Protein AF-A0A1D1UNA9-F1 (afdb_monomer_lite)

Secondary structure (DSSP, 8-state):
--SSPEEEEETTEEEEE-SSPPTT-TTHHHHHHHHHHHHHHH---SEEEEETTEEEEES-HHHHHHHHHHHHHHHHHTT----TTT-B----SS-HHHHHHHHHHHHHH-TTSBPPPTT--THHHHTSS------

Organism: Ramazzottius varieornatus (NCBI:txid947166)

Foldseek 3Di:
DPPAFDWDDDPPDTDTHPDADDPVPPCRQVVQCVLCVVVQVVQDAPDWDDDRLDIDGDDDLVSVLVSVVSSQVVCVVSVHHDPQQPAEDDDDDDDPVVSVVSVVVNCVSSVNHDYDDPPPDPVVVVVVPDPPDDD

Radius of gyration: 19.44 Å; chains: 1; bounding box: 44×47×52 Å

InterPro domains:
  IPR000477 Reverse transcriptase domain [PF00078] (13-96)
  IPR043502 DNA/RNA polymerase superfamily [SSF56672] (8-93)

Structure (mmCIF, N/CA/C/O backbone):
data_AF-A0A1D1UNA9-F1
#
_entry.id   AF-A0A1D1UNA9-F1
#
loop_
_atom_site.group_PDB
_atom_site.id
_atom_site.type_symbol
_atom_site.label_atom_id
_atom_site.label_alt_id
_atom_site.label_comp_id
_atom_site.label_asym_id
_atom_site.label_entity_id
_atom_site.label_seq_id
_atom_site.pdbx_PDB_ins_code
_atom_site.Cartn_x
_atom_site.Cartn_y
_atom_site.Cartn_z
_atom_site.occupancy
_atom_site.B_iso_or_equiv
_atom_site.auth_seq_id
_atom_site.auth_comp_id
_atom_site.auth_asym_id
_atom_site.auth_atom_id
_atom_site.pdbx_PDB_model_num
ATOM 1 N N . MET A 1 1 ? 12.089 2.785 -26.186 1.00 59.19 1 MET A N 1
ATOM 2 C CA . MET A 1 1 ? 12.856 2.767 -24.925 1.00 59.19 1 MET A CA 1
ATOM 3 C C . MET A 1 1 ? 12.082 2.086 -23.797 1.00 59.19 1 MET A C 1
ATOM 5 O O . MET A 1 1 ? 12.700 1.296 -23.116 1.00 59.19 1 MET A O 1
ATOM 9 N N . TYR A 1 2 ? 10.753 2.259 -23.676 1.00 71.88 2 TYR A N 1
ATOM 10 C CA . TYR A 1 2 ? 9.933 1.568 -22.651 1.00 71.88 2 TYR A CA 1
ATOM 11 C C . TYR A 1 2 ? 8.843 0.617 -23.192 1.00 71.88 2 TYR A C 1
ATOM 13 O O . TYR A 1 2 ? 8.096 0.026 -22.428 1.00 71.88 2 TYR A O 1
ATOM 21 N N . SER A 1 3 ? 8.748 0.445 -24.515 1.00 72.12 3 SER A N 1
ATOM 22 C CA . SER A 1 3 ? 7.782 -0.441 -25.196 1.00 72.12 3 SER A CA 1
ATOM 23 C C . SER A 1 3 ? 8.409 -1.730 -25.751 1.00 72.12 3 SER A C 1
ATOM 25 O O . SER A 1 3 ? 7.798 -2.436 -26.551 1.00 72.12 3 SER A O 1
ATOM 27 N N . ARG A 1 4 ? 9.663 -2.010 -25.381 1.00 76.06 4 ARG A N 1
ATOM 28 C CA . ARG A 1 4 ? 10.437 -3.189 -25.784 1.00 76.06 4 ARG A CA 1
ATOM 29 C C . ARG A 1 4 ? 11.200 -3.713 -24.565 1.00 76.06 4 ARG A C 1
ATOM 31 O O . ARG A 1 4 ? 11.571 -2.879 -23.738 1.00 76.06 4 ARG A O 1
ATOM 38 N N . PRO A 1 5 ? 11.454 -5.031 -24.470 1.00 79.00 5 PRO A N 1
ATOM 39 C CA . PRO A 1 5 ? 12.325 -5.585 -23.439 1.00 79.00 5 PRO A CA 1
ATOM 40 C C . PRO A 1 5 ? 13.651 -4.820 -23.365 1.00 79.00 5 PRO A C 1
ATOM 42 O O . PRO A 1 5 ? 14.230 -4.477 -24.402 1.00 79.00 5 PRO A O 1
ATOM 45 N N . SER A 1 6 ? 14.093 -4.500 -22.150 1.00 82.00 6 SER A N 1
ATOM 46 C CA . SER A 1 6 ? 15.383 -3.849 -21.912 1.00 82.00 6 SER A CA 1
ATOM 47 C C . SER A 1 6 ? 16.466 -4.890 -21.631 1.00 82.00 6 SER A C 1
ATOM 49 O O . SER A 1 6 ? 16.193 -5.973 -21.115 1.00 82.00 6 SER A O 1
ATOM 51 N N . ASN A 1 7 ? 17.712 -4.562 -21.969 1.00 86.69 7 ASN A N 1
ATOM 52 C CA . ASN A 1 7 ? 18.855 -5.423 -21.683 1.00 86.69 7 ASN A CA 1
ATOM 53 C C . ASN A 1 7 ? 19.260 -5.272 -20.210 1.00 86.69 7 ASN A C 1
ATOM 55 O O . ASN A 1 7 ? 19.730 -4.209 -19.811 1.00 86.69 7 ASN A O 1
ATOM 59 N N . LEU A 1 8 ? 19.146 -6.344 -19.431 1.00 85.19 8 LEU A N 1
ATOM 60 C CA . LEU A 1 8 ? 19.742 -6.468 -18.107 1.00 85.19 8 LEU A CA 1
ATOM 61 C C . LEU A 1 8 ? 21.150 -7.059 -18.256 1.00 85.19 8 LEU A C 1
ATOM 63 O O . LEU A 1 8 ? 21.315 -8.191 -18.711 1.00 85.19 8 LEU A O 1
ATOM 67 N N . ILE A 1 9 ? 22.168 -6.281 -17.894 1.00 87.12 9 ILE A N 1
ATOM 68 C CA . ILE A 1 9 ? 23.576 -6.669 -18.037 1.00 87.12 9 ILE A CA 1
ATOM 69 C C . ILE A 1 9 ? 24.092 -7.177 -16.688 1.00 87.12 9 ILE A C 1
ATOM 71 O O . ILE A 1 9 ? 24.059 -6.447 -15.698 1.00 87.12 9 ILE A O 1
ATOM 75 N N . TYR A 1 10 ? 24.587 -8.416 -16.653 1.00 87.25 10 TYR A N 1
ATOM 76 C CA . TYR A 1 10 ? 25.205 -9.024 -15.472 1.00 87.25 10 TYR A CA 1
ATOM 77 C C . TYR A 1 10 ? 26.551 -9.654 -15.850 1.00 87.25 10 TYR A C 1
ATOM 79 O O . TYR A 1 10 ? 26.612 -10.731 -16.449 1.00 87.25 10 TYR A O 1
ATOM 87 N N . GLY A 1 11 ? 27.647 -8.958 -15.535 1.00 89.50 11 GLY A N 1
ATOM 88 C CA . GLY A 1 11 ? 28.982 -9.337 -16.005 1.00 89.50 11 GLY A CA 1
ATOM 89 C C . GLY A 1 11 ? 29.036 -9.370 -17.536 1.00 89.50 11 GLY A C 1
ATOM 90 O O . GLY A 1 11 ? 28.755 -8.369 -18.188 1.00 89.50 11 GLY A O 1
ATOM 91 N N . ASN A 1 12 ? 29.351 -10.536 -18.107 1.00 92.19 12 ASN A N 1
ATOM 92 C CA . ASN A 1 12 ? 29.378 -10.766 -19.558 1.00 92.19 12 ASN A CA 1
ATOM 93 C C . ASN A 1 12 ? 28.050 -11.304 -20.125 1.00 92.19 12 ASN A C 1
ATOM 95 O O . ASN A 1 12 ? 27.983 -11.627 -21.310 1.00 92.19 12 ASN A O 1
ATOM 99 N N . GLN A 1 13 ? 27.007 -11.438 -19.301 1.00 91.56 13 GLN A N 1
ATOM 100 C CA . GLN A 1 13 ? 25.705 -11.952 -19.723 1.00 91.56 13 GLN A CA 1
ATOM 101 C C . GLN A 1 13 ? 24.722 -10.809 -19.987 1.00 91.56 13 GLN A C 1
ATOM 103 O O . GLN A 1 13 ? 24.668 -9.833 -19.236 1.00 91.56 13 GLN A O 1
ATOM 108 N N . VAL A 1 14 ? 23.915 -10.963 -21.038 1.00 89.25 14 VAL A N 1
ATOM 109 C CA . VAL A 1 14 ? 22.806 -10.059 -21.363 1.00 89.25 14 VAL A CA 1
ATOM 110 C C . VAL A 1 14 ? 21.504 -10.840 -21.266 1.00 89.25 14 VAL A C 1
ATOM 112 O O . VAL A 1 14 ? 21.271 -11.774 -22.032 1.00 89.25 14 VAL A O 1
ATOM 115 N N . LEU A 1 15 ? 20.656 -10.445 -20.324 1.00 88.25 15 LEU A N 1
ATOM 116 C CA . LEU A 1 15 ? 19.312 -10.977 -20.128 1.00 88.25 15 LEU A CA 1
ATOM 117 C C . LEU A 1 15 ? 18.290 -9.958 -20.644 1.00 88.25 15 LEU A C 1
ATOM 119 O O . LEU A 1 15 ? 18.541 -8.757 -20.621 1.00 88.25 15 LEU A O 1
ATOM 123 N N . GLN A 1 16 ? 17.131 -10.414 -21.112 1.00 86.31 16 GLN A N 1
ATOM 124 C CA . GLN A 1 16 ? 16.031 -9.515 -21.474 1.00 86.31 16 GLN A CA 1
ATOM 125 C C . GLN A 1 16 ? 15.103 -9.338 -20.272 1.00 86.31 16 GLN A C 1
ATOM 127 O O . GLN A 1 16 ? 14.569 -10.322 -19.757 1.00 86.31 16 GLN A O 1
ATOM 132 N N . SER A 1 17 ? 14.881 -8.098 -19.841 1.00 82.06 17 SER A N 1
ATOM 133 C CA . SER A 1 17 ? 13.852 -7.792 -18.850 1.00 82.06 17 SER A CA 1
ATOM 134 C C . SER A 1 17 ? 12.472 -7.902 -19.496 1.00 82.06 17 SER A C 1
ATOM 136 O O . SER A 1 17 ? 12.147 -7.161 -20.426 1.00 82.06 17 SER A O 1
ATOM 138 N N . ALA A 1 18 ? 11.662 -8.846 -19.015 1.00 77.38 18 ALA A N 1
ATOM 139 C CA . ALA A 1 18 ? 10.314 -9.085 -19.528 1.00 77.38 18 ALA A CA 1
ATOM 140 C C . ALA A 1 18 ? 9.238 -8.241 -18.823 1.00 77.38 18 ALA A C 1
ATOM 142 O O . ALA A 1 18 ? 8.169 -8.021 -19.393 1.00 77.38 18 ALA A O 1
ATOM 143 N N . ARG A 1 19 ? 9.490 -7.800 -17.582 1.00 77.56 19 ARG A N 1
ATOM 144 C CA . ARG A 1 19 ? 8.558 -7.024 -16.750 1.00 77.56 19 ARG A CA 1
ATOM 145 C C . ARG A 1 19 ? 9.321 -6.117 -15.791 1.00 77.56 19 ARG A C 1
ATOM 147 O O . ARG A 1 19 ? 10.405 -6.467 -15.337 1.00 77.56 19 ARG A O 1
ATOM 154 N N . GLY A 1 20 ? 8.693 -4.999 -15.436 1.00 81.62 20 GLY A N 1
ATOM 155 C CA . GLY A 1 20 ? 9.246 -4.036 -14.493 1.00 81.62 20 GLY A CA 1
ATOM 156 C C . GLY A 1 20 ? 10.291 -3.107 -15.107 1.00 81.62 20 GLY A C 1
ATOM 157 O O . GLY A 1 20 ? 10.692 -3.228 -16.265 1.00 81.62 20 GLY A O 1
ATOM 158 N N . VAL A 1 21 ? 10.697 -2.143 -14.294 1.00 84.69 21 VAL A N 1
ATOM 159 C CA . VAL A 1 21 ? 11.715 -1.134 -14.596 1.00 84.69 21 VAL A CA 1
ATOM 160 C C . VAL A 1 21 ? 13.017 -1.528 -13.908 1.00 84.69 21 VAL A C 1
ATOM 162 O O . VAL A 1 21 ? 12.996 -2.152 -12.847 1.00 84.69 21 VAL A O 1
ATOM 165 N N . GLN A 1 22 ? 14.158 -1.197 -14.509 1.00 84.00 22 GLN A N 1
ATOM 166 C CA . GLN A 1 22 ? 15.448 -1.533 -13.911 1.00 84.00 22 GLN A CA 1
ATOM 167 C C . GLN A 1 22 ? 15.692 -0.674 -12.662 1.00 84.00 22 GLN A C 1
ATOM 169 O O . GLN A 1 22 ? 15.370 0.513 -12.635 1.00 84.00 22 GLN A O 1
ATOM 174 N N . GLN A 1 23 ? 16.293 -1.252 -11.621 1.00 83.81 23 GLN A N 1
ATOM 175 C CA . GLN A 1 23 ? 16.701 -0.471 -10.456 1.00 83.81 23 GLN A CA 1
ATOM 176 C C . GLN A 1 23 ? 17.739 0.584 -10.865 1.00 83.81 23 GLN A C 1
ATOM 178 O O . GLN A 1 23 ? 18.698 0.280 -11.575 1.00 83.81 23 GLN A O 1
ATOM 183 N N . GLY A 1 24 ? 17.541 1.822 -10.415 1.00 85.31 24 GLY A N 1
ATOM 184 C CA . GLY A 1 24 ? 18.356 2.965 -10.833 1.00 85.31 24 GLY A CA 1
ATOM 185 C C . GLY A 1 24 ? 17.875 3.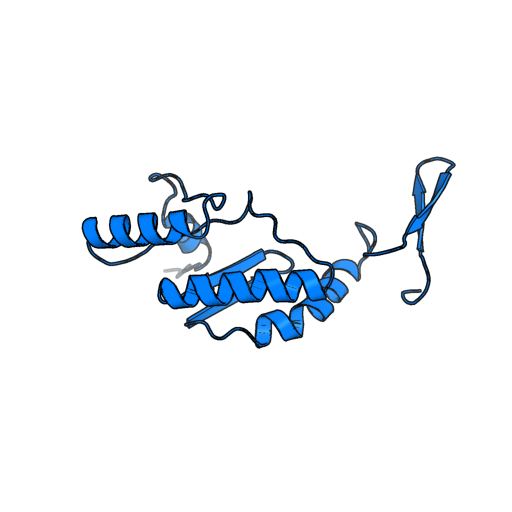643 -12.119 1.00 85.31 24 GLY A C 1
ATOM 186 O O . GLY A 1 24 ? 18.476 4.635 -12.522 1.00 85.31 24 GLY A O 1
ATOM 187 N N . ASP A 1 25 ? 16.792 3.161 -12.741 1.00 87.38 25 ASP A N 1
ATOM 188 C CA . ASP A 1 25 ? 16.113 3.882 -13.818 1.00 87.38 25 ASP A CA 1
ATOM 189 C C . ASP A 1 25 ? 15.502 5.189 -13.270 1.00 87.38 25 ASP A C 1
ATOM 191 O O . ASP A 1 25 ? 14.646 5.128 -12.378 1.00 87.38 25 ASP A O 1
ATOM 195 N N . PRO A 1 26 ? 15.890 6.370 -13.794 1.00 89.81 26 PRO A N 1
ATOM 196 C CA . PRO A 1 26 ? 15.370 7.655 -13.326 1.00 89.81 26 PRO A CA 1
ATOM 197 C C . PRO A 1 26 ? 13.844 7.789 -13.417 1.00 89.81 26 PRO A C 1
ATOM 199 O O . PRO A 1 26 ? 13.253 8.582 -12.685 1.00 89.81 26 PRO A O 1
ATOM 202 N N . LEU A 1 27 ? 13.197 7.040 -14.315 1.00 91.44 27 LEU A N 1
ATOM 203 C CA . LEU A 1 27 ? 11.747 7.060 -14.506 1.00 91.44 27 LEU A CA 1
ATOM 204 C C . LEU A 1 27 ? 11.035 5.900 -13.807 1.00 91.44 27 LEU A C 1
ATOM 206 O O . LEU A 1 27 ? 9.803 5.860 -13.819 1.00 91.44 27 LEU A O 1
ATOM 210 N N . GLY A 1 28 ? 11.767 4.978 -13.175 1.00 91.00 28 GLY A N 1
ATOM 211 C CA . GLY A 1 28 ? 11.182 3.788 -12.564 1.00 91.00 28 GLY A CA 1
ATOM 212 C C . GLY A 1 28 ? 10.093 4.119 -11.539 1.00 91.00 28 GLY A C 1
ATOM 213 O O . GLY A 1 28 ? 8.979 3.597 -11.616 1.00 91.00 28 GLY A O 1
ATOM 214 N N . SER A 1 29 ? 10.376 5.075 -10.654 1.00 92.38 29 SER A N 1
ATOM 215 C CA . SER A 1 29 ? 9.422 5.567 -9.655 1.00 92.38 29 SER A CA 1
ATOM 216 C C . SER A 1 29 ? 8.195 6.234 -10.284 1.00 92.38 29 SER A C 1
ATOM 218 O O . SER A 1 29 ? 7.073 6.027 -9.828 1.00 92.38 29 SER A O 1
ATOM 220 N N . LEU A 1 30 ? 8.381 7.005 -11.362 1.00 94.19 30 LEU A N 1
ATOM 221 C CA . LEU A 1 30 ? 7.270 7.643 -12.073 1.00 94.19 30 LEU A CA 1
ATOM 222 C C . LEU A 1 30 ? 6.340 6.593 -12.688 1.00 94.19 30 LEU A C 1
ATOM 224 O O . LEU A 1 30 ? 5.122 6.715 -12.570 1.00 94.19 30 LEU A O 1
ATOM 228 N N . PHE A 1 31 ? 6.895 5.559 -13.322 1.00 92.38 31 PHE A N 1
ATOM 229 C CA . PHE A 1 31 ? 6.089 4.487 -13.903 1.00 92.38 31 PHE A CA 1
ATOM 230 C C . PHE A 1 31 ? 5.316 3.708 -12.843 1.00 92.38 31 PHE A C 1
ATOM 232 O O . PHE A 1 31 ? 4.139 3.424 -13.065 1.00 92.38 31 PHE A O 1
ATOM 239 N N . PHE A 1 32 ? 5.922 3.436 -11.684 1.00 93.25 32 PHE A N 1
ATOM 240 C CA . PHE A 1 32 ? 5.206 2.826 -10.565 1.00 93.25 32 PHE A CA 1
ATOM 241 C C . PHE A 1 32 ? 4.000 3.679 -10.147 1.00 93.25 32 PHE A C 1
ATOM 243 O O . PHE A 1 32 ? 2.874 3.185 -10.134 1.00 93.25 32 PHE A O 1
ATOM 250 N N . CYS A 1 33 ? 4.211 4.981 -9.920 1.00 95.31 33 CYS A N 1
ATOM 251 C CA . CYS A 1 33 ? 3.132 5.914 -9.587 1.00 95.31 33 CYS A CA 1
ATOM 252 C C . CYS A 1 33 ? 2.034 5.963 -10.654 1.00 95.31 33 CYS A C 1
ATOM 254 O O . CYS A 1 33 ? 0.861 6.083 -10.317 1.00 95.31 33 CYS A O 1
ATOM 256 N N . LEU A 1 34 ? 2.382 5.894 -11.943 1.00 94.62 34 LEU A N 1
ATOM 257 C CA . LEU A 1 34 ? 1.394 5.894 -13.025 1.00 94.62 34 LEU A CA 1
ATOM 258 C C . LEU A 1 34 ? 0.535 4.626 -13.015 1.00 94.62 34 LEU A C 1
ATOM 260 O O . LEU A 1 34 ? -0.674 4.727 -13.209 1.00 94.62 34 LEU A O 1
ATOM 264 N N . VAL A 1 35 ? 1.138 3.465 -12.752 1.00 93.50 35 VAL A N 1
ATOM 265 C CA . VAL A 1 35 ? 0.432 2.177 -12.656 1.00 93.50 35 VAL A CA 1
ATOM 266 C C . VAL A 1 35 ? -0.502 2.140 -11.440 1.00 93.50 35 VAL A C 1
ATOM 268 O O . VAL A 1 35 ? -1.625 1.653 -11.549 1.00 93.50 35 VAL A O 1
ATOM 271 N N . THR A 1 36 ? -0.092 2.699 -10.298 1.00 95.31 36 THR A N 1
ATOM 272 C CA . THR A 1 36 ? -0.883 2.690 -9.050 1.00 95.31 36 THR A CA 1
ATOM 273 C C . THR A 1 36 ? -1.804 3.905 -8.875 1.00 95.31 36 THR A C 1
ATOM 275 O O . THR A 1 36 ? -2.586 3.972 -7.921 1.00 95.31 36 THR A O 1
ATOM 278 N N . LYS A 1 37 ? -1.774 4.873 -9.798 1.00 95.56 37 LYS A N 1
ATOM 279 C CA . LYS A 1 37 ? -2.555 6.119 -9.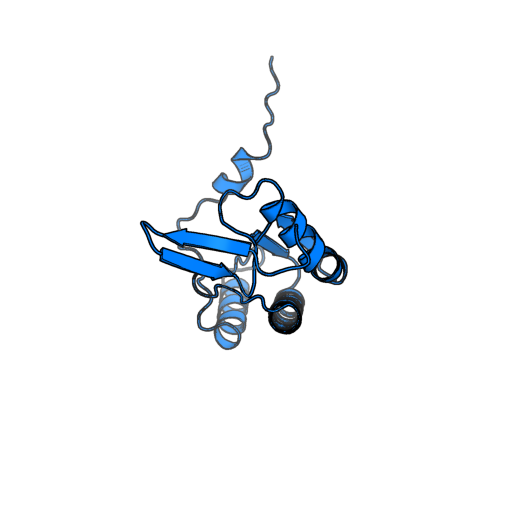713 1.00 95.56 37 LYS A CA 1
ATOM 280 C C . LYS A 1 37 ? -4.060 5.879 -9.612 1.00 95.56 37 LYS A C 1
ATOM 282 O O . LYS A 1 37 ? -4.721 6.481 -8.771 1.00 95.56 37 LYS A O 1
ATOM 287 N N . ASP A 1 38 ? -4.613 5.033 -10.472 1.00 95.06 38 ASP A N 1
ATOM 288 C CA . ASP A 1 38 ? -6.062 4.810 -10.493 1.00 95.06 38 ASP A CA 1
ATOM 289 C C . ASP A 1 38 ? -6.502 3.932 -9.320 1.00 95.06 38 ASP A C 1
ATOM 291 O O . ASP A 1 38 ? -7.553 4.180 -8.728 1.00 95.06 38 ASP A O 1
ATOM 295 N N . LEU A 1 39 ? -5.653 2.979 -8.917 1.00 94.69 39 LEU A N 1
ATOM 296 C CA . LEU A 1 39 ? -5.824 2.209 -7.689 1.00 94.69 39 LEU A CA 1
ATOM 297 C C . LEU A 1 39 ? -5.959 3.148 -6.487 1.00 94.69 39 LEU A C 1
ATOM 299 O O . LEU A 1 39 ? -7.020 3.172 -5.864 1.00 94.69 39 LEU A O 1
ATOM 303 N N . SER A 1 40 ? -4.934 3.963 -6.224 1.00 94.69 40 SER A N 1
ATOM 304 C CA . SER A 1 40 ? -4.885 4.869 -5.068 1.00 94.69 40 SER A CA 1
ATOM 305 C C . SER A 1 40 ? -6.065 5.843 -5.033 1.00 94.69 40 SER A C 1
ATOM 307 O O . SER A 1 40 ? -6.659 6.046 -3.975 1.00 94.69 40 SER A O 1
ATOM 309 N N . LYS A 1 41 ? -6.476 6.388 -6.186 1.00 93.81 41 LYS A N 1
ATOM 310 C CA . LYS A 1 41 ? -7.630 7.300 -6.289 1.00 93.81 41 LYS A CA 1
ATOM 311 C C . LYS A 1 41 ? -8.990 6.623 -6.143 1.00 93.81 41 LYS A C 1
ATOM 313 O O . LYS A 1 41 ? -9.962 7.298 -5.812 1.00 93.81 41 LYS A O 1
ATOM 318 N N . SER 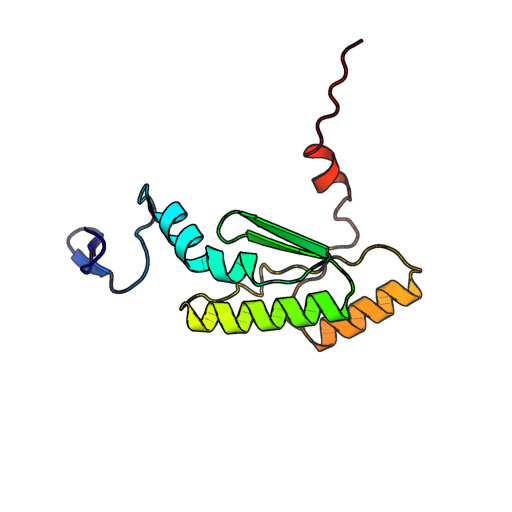A 1 42 ? -9.089 5.327 -6.428 1.00 93.06 42 SER A N 1
ATOM 319 C CA . SER A 1 42 ? -10.360 4.595 -6.365 1.00 93.06 42 SER A CA 1
ATOM 320 C C . SER A 1 42 ? -10.761 4.179 -4.947 1.00 93.06 42 SER A C 1
ATOM 322 O O . SER A 1 42 ? -11.923 3.823 -4.717 1.00 93.06 42 SER A O 1
ATOM 324 N N . LEU A 1 43 ? -9.823 4.221 -3.996 1.00 92.12 43 LEU A N 1
ATOM 325 C CA . LEU A 1 43 ? -10.070 3.825 -2.614 1.00 92.12 43 LEU A CA 1
ATOM 326 C C . LEU A 1 43 ? -10.901 4.884 -1.896 1.00 92.12 43 LEU A C 1
ATOM 328 O O . LEU A 1 43 ? -10.577 6.070 -1.912 1.00 92.12 43 LEU A O 1
ATOM 332 N N . LYS A 1 44 ? -11.963 4.439 -1.224 1.00 87.94 44 LYS A N 1
ATOM 333 C CA . LYS A 1 44 ? -12.726 5.287 -0.305 1.00 87.94 44 LYS A CA 1
ATOM 334 C C . LYS A 1 44 ? -12.334 4.914 1.118 1.00 87.94 44 LYS A C 1
ATOM 336 O O . LYS A 1 44 ? -12.732 3.849 1.584 1.00 87.94 44 LYS A O 1
ATOM 341 N N . SER A 1 45 ? -11.555 5.750 1.777 1.00 88.75 45 SER A N 1
ATOM 342 C CA . SER A 1 45 ? -11.200 5.626 3.191 1.00 88.75 45 SER A CA 1
ATOM 343 C C . SER A 1 45 ? -11.063 7.025 3.780 1.00 88.75 45 SER A C 1
ATOM 345 O O . SER A 1 45 ? -10.817 7.979 3.040 1.00 88.75 45 SER A O 1
ATOM 347 N N . ASP A 1 46 ? -11.237 7.149 5.093 1.00 88.56 46 ASP A N 1
ATOM 348 C CA . ASP A 1 46 ? -11.163 8.444 5.782 1.00 88.56 46 ASP A CA 1
ATOM 349 C C . ASP A 1 46 ? -9.746 9.023 5.722 1.00 88.56 46 ASP A C 1
ATOM 351 O O . ASP A 1 46 ? -9.549 10.235 5.658 1.00 88.56 46 ASP A O 1
ATOM 355 N N . PHE A 1 47 ? -8.753 8.134 5.675 1.00 92.81 47 PHE A N 1
ATOM 356 C CA . PHE A 1 47 ? -7.360 8.461 5.424 1.00 92.81 47 PHE A CA 1
ATOM 357 C C . PHE A 1 47 ? -6.806 7.582 4.299 1.00 92.81 47 PHE A C 1
ATOM 359 O O . PHE A 1 47 ? -7.007 6.365 4.298 1.00 92.81 47 PHE A O 1
ATOM 366 N N . ASN A 1 48 ? -6.124 8.196 3.331 1.00 95.12 48 ASN A N 1
ATOM 367 C CA . ASN A 1 48 ? -5.540 7.526 2.170 1.00 95.12 48 ASN A CA 1
ATOM 368 C C . ASN A 1 48 ? -4.278 8.278 1.720 1.00 95.12 48 ASN A C 1
ATOM 370 O O . ASN A 1 48 ? -4.374 9.327 1.081 1.00 95.12 48 ASN A O 1
ATOM 374 N N . CYS A 1 49 ? -3.102 7.761 2.068 1.00 95.25 49 CYS A N 1
ATOM 375 C CA . CYS A 1 49 ? -1.812 8.370 1.757 1.00 95.25 49 CYS A CA 1
ATOM 376 C C . CYS A 1 49 ? -0.912 7.359 1.043 1.00 95.25 49 CYS A C 1
ATOM 378 O O . CYS A 1 49 ? -0.802 6.217 1.482 1.00 95.25 49 CYS A O 1
ATOM 380 N N . TRP A 1 50 ? -0.282 7.781 -0.053 1.00 95.56 50 TRP A N 1
ATOM 381 C CA . TRP A 1 50 ? 0.579 6.940 -0.883 1.00 95.56 50 TRP A CA 1
ATOM 382 C C . TRP A 1 50 ? 1.905 7.642 -1.139 1.00 95.56 50 TRP A C 1
ATOM 384 O O . TRP A 1 50 ? 1.929 8.803 -1.556 1.00 95.56 50 TRP A O 1
ATOM 394 N N . TYR A 1 51 ? 2.995 6.911 -0.951 1.00 95.19 51 TYR A N 1
ATOM 395 C CA . TYR A 1 51 ? 4.334 7.303 -1.350 1.00 95.19 51 TYR A CA 1
ATOM 396 C C . TYR A 1 51 ? 5.022 6.101 -1.994 1.00 95.19 51 TYR A C 1
ATOM 398 O O . TYR A 1 51 ? 5.482 5.199 -1.305 1.00 95.19 51 TYR A O 1
ATOM 406 N N . LEU A 1 52 ? 5.089 6.090 -3.329 1.00 93.69 52 LEU A N 1
ATOM 407 C CA . LEU A 1 52 ? 5.571 4.929 -4.083 1.00 93.69 52 LEU A CA 1
ATOM 408 C C . LEU A 1 52 ? 4.823 3.654 -3.645 1.00 93.69 52 LEU A C 1
ATOM 410 O O . LEU A 1 52 ? 3.591 3.643 -3.697 1.00 93.69 52 LEU A O 1
ATOM 414 N N . ASP A 1 53 ? 5.543 2.599 -3.264 1.00 92.62 53 ASP A N 1
ATOM 415 C CA . ASP A 1 53 ? 5.009 1.319 -2.797 1.00 92.62 53 ASP A CA 1
ATOM 416 C C . ASP A 1 53 ? 4.475 1.351 -1.356 1.00 92.62 53 ASP A C 1
ATOM 418 O O . ASP A 1 53 ? 3.719 0.454 -0.975 1.00 92.62 53 ASP A O 1
ATOM 422 N N . ASP A 1 54 ? 4.784 2.396 -0.585 1.00 93.56 54 ASP A N 1
ATOM 423 C CA . ASP A 1 54 ? 4.252 2.580 0.761 1.00 93.56 54 ASP A CA 1
ATOM 424 C C . ASP A 1 54 ? 2.869 3.246 0.713 1.00 93.56 54 ASP A C 1
ATOM 426 O O . ASP A 1 54 ? 2.706 4.397 0.297 1.00 93.56 54 ASP A O 1
ATOM 430 N N . ALA A 1 55 ? 1.852 2.527 1.190 1.00 94.25 55 ALA A N 1
ATOM 431 C CA . ALA A 1 55 ? 0.485 3.022 1.302 1.00 94.25 55 ALA A CA 1
ATOM 432 C C . ALA A 1 55 ? -0.009 2.942 2.749 1.00 94.25 55 ALA A C 1
ATOM 434 O O . ALA A 1 55 ? 0.159 1.933 3.433 1.00 94.25 55 ALA A O 1
ATOM 435 N N . THR A 1 56 ? -0.661 4.006 3.213 1.00 94.44 56 THR A N 1
ATOM 436 C CA . THR A 1 56 ? -1.320 4.060 4.519 1.00 94.44 56 THR A CA 1
ATOM 437 C C . THR A 1 56 ? -2.788 4.410 4.328 1.00 94.44 56 THR A C 1
ATOM 439 O O . THR A 1 56 ? -3.131 5.459 3.781 1.00 94.44 56 THR A O 1
ATOM 442 N N . ILE A 1 57 ? -3.657 3.530 4.816 1.00 94.25 57 ILE A N 1
ATOM 443 C CA . ILE A 1 57 ? -5.108 3.711 4.833 1.00 94.25 57 ILE A CA 1
ATOM 444 C C . ILE A 1 57 ? -5.593 3.782 6.279 1.00 94.25 57 ILE A C 1
ATOM 446 O O . ILE A 1 57 ? -5.037 3.127 7.160 1.00 94.25 57 ILE A O 1
ATOM 450 N N . GLY A 1 58 ? -6.629 4.571 6.532 1.00 92.44 58 GLY A N 1
ATOM 451 C CA . GLY A 1 58 ? -7.223 4.707 7.857 1.00 92.44 58 GLY A CA 1
ATOM 452 C C . GLY A 1 58 ? -8.719 4.980 7.787 1.00 92.44 58 GLY A C 1
ATOM 453 O O . GLY A 1 58 ? -9.237 5.431 6.764 1.00 92.44 58 GLY A O 1
ATOM 454 N N . GLY A 1 59 ? -9.395 4.661 8.882 1.00 91.06 59 GLY A N 1
ATOM 455 C CA . GLY A 1 59 ? -10.843 4.722 9.038 1.00 91.06 59 GLY A CA 1
ATOM 456 C C . GLY A 1 59 ? -11.312 3.628 9.991 1.00 91.06 59 GLY A C 1
ATOM 457 O O . GLY A 1 59 ? -10.499 3.018 10.695 1.00 91.06 59 GLY A O 1
ATOM 458 N N . ASP A 1 60 ? -12.613 3.358 9.983 1.00 89.44 60 ASP A N 1
ATOM 459 C CA . ASP A 1 60 ? -13.194 2.258 10.753 1.00 89.44 60 ASP A CA 1
ATOM 460 C C . ASP A 1 60 ? -12.594 0.900 10.364 1.00 89.44 60 ASP A C 1
ATOM 462 O O . ASP A 1 60 ? -12.224 0.669 9.210 1.00 89.44 60 ASP A O 1
ATOM 466 N N . VAL A 1 61 ? -12.527 -0.027 11.325 1.00 86.56 61 VAL A N 1
ATOM 467 C CA . VAL A 1 61 ? -11.875 -1.335 11.133 1.00 86.56 61 VAL A CA 1
ATOM 468 C C . VAL A 1 61 ? -12.439 -2.096 9.933 1.00 86.56 61 VAL A C 1
ATOM 470 O O . VAL A 1 61 ? -11.666 -2.547 9.089 1.00 86.56 61 VAL A O 1
ATOM 473 N N . ASP A 1 62 ? -13.765 -2.168 9.811 1.00 87.06 62 ASP A N 1
ATOM 474 C CA . ASP A 1 62 ? -14.438 -2.877 8.720 1.00 87.06 62 ASP A CA 1
ATOM 475 C C . ASP A 1 62 ? -14.121 -2.230 7.367 1.00 87.06 62 ASP A C 1
ATOM 477 O O . ASP A 1 62 ? -13.876 -2.916 6.372 1.00 87.06 62 ASP A O 1
ATOM 481 N N . ARG A 1 63 ? -14.035 -0.895 7.342 1.00 89.88 63 ARG A N 1
ATOM 482 C CA . ARG A 1 63 ? -13.689 -0.135 6.142 1.00 89.88 63 ARG A CA 1
ATOM 483 C C . ARG A 1 63 ? -12.237 -0.364 5.737 1.00 89.88 63 ARG A C 1
ATOM 485 O O . ARG A 1 63 ? -11.965 -0.582 4.559 1.00 89.88 63 ARG A O 1
ATOM 492 N N . VAL A 1 64 ? -11.308 -0.335 6.692 1.00 90.81 64 VAL A N 1
ATOM 493 C CA . VAL A 1 64 ? -9.881 -0.597 6.450 1.00 90.81 64 VAL A CA 1
ATOM 494 C C . VAL A 1 64 ? -9.675 -2.016 5.924 1.00 90.81 64 VAL A C 1
ATOM 496 O O . VAL A 1 64 ? -8.924 -2.198 4.967 1.00 90.81 64 VAL A O 1
ATOM 499 N N . ILE A 1 65 ? -10.373 -3.004 6.489 1.00 88.31 65 ILE A N 1
ATOM 500 C CA . ILE A 1 65 ? -10.345 -4.391 6.009 1.00 88.31 65 ILE A CA 1
ATOM 501 C C . ILE A 1 65 ? -10.806 -4.477 4.550 1.00 88.31 65 ILE A C 1
ATOM 503 O O . ILE A 1 65 ? -10.102 -5.055 3.719 1.00 88.31 65 ILE A O 1
ATOM 507 N N . GLU A 1 66 ? -11.962 -3.888 4.234 1.00 90.50 66 GLU A N 1
ATOM 508 C CA . GLU A 1 66 ? -12.532 -3.906 2.882 1.00 90.50 66 GLU A CA 1
ATOM 509 C C . GLU A 1 66 ? -11.589 -3.236 1.872 1.00 90.50 66 GLU A C 1
ATOM 511 O O . GLU A 1 66 ? -11.318 -3.775 0.796 1.00 90.50 66 GLU A O 1
ATOM 516 N N . VAL A 1 67 ? -11.051 -2.063 2.223 1.00 92.31 67 VAL A N 1
ATOM 517 C CA . VAL A 1 67 ? -10.111 -1.332 1.367 1.00 92.31 67 VAL A CA 1
ATOM 518 C C . VAL A 1 67 ? -8.823 -2.126 1.168 1.00 92.31 67 VAL A C 1
ATOM 520 O O . VAL A 1 67 ? -8.344 -2.202 0.040 1.00 92.31 67 VAL A O 1
ATOM 523 N N . PHE A 1 68 ? -8.282 -2.755 2.212 1.00 91.12 68 PHE A N 1
ATOM 524 C CA . PHE A 1 68 ? -7.075 -3.569 2.097 1.00 91.12 68 PHE A CA 1
ATOM 525 C C . PHE A 1 68 ? -7.269 -4.767 1.156 1.00 91.12 68 PHE A C 1
ATOM 527 O O . PHE A 1 68 ? -6.434 -4.998 0.282 1.00 91.12 68 PHE A O 1
ATOM 534 N N . GLN A 1 69 ? -8.382 -5.501 1.283 1.00 90.38 69 GLN A N 1
ATOM 535 C CA . GLN A 1 69 ? -8.706 -6.622 0.387 1.00 90.38 69 GLN A CA 1
ATOM 536 C C . GLN A 1 69 ? -8.812 -6.156 -1.065 1.00 90.38 69 GLN A C 1
ATOM 538 O O . GLN A 1 69 ? -8.198 -6.732 -1.960 1.00 90.38 69 GLN A O 1
ATOM 543 N N . ARG A 1 70 ? -9.500 -5.033 -1.286 1.00 92.62 70 ARG A N 1
ATOM 544 C CA . ARG A 1 70 ? -9.605 -4.421 -2.609 1.00 92.62 70 ARG A CA 1
ATOM 545 C C . ARG A 1 70 ? -8.242 -4.016 -3.177 1.00 92.62 70 ARG A C 1
ATOM 547 O O . ARG A 1 70 ? -8.011 -4.193 -4.371 1.00 92.62 70 ARG A O 1
ATOM 554 N N . VAL A 1 71 ? -7.346 -3.479 -2.348 1.00 93.69 71 VAL A N 1
ATOM 555 C CA . VAL A 1 71 ? -5.974 -3.158 -2.763 1.00 93.69 71 VAL A CA 1
ATOM 556 C C . VAL A 1 71 ? -5.235 -4.421 -3.190 1.00 93.69 71 VAL A C 1
ATOM 558 O O . VAL A 1 71 ? -4.627 -4.410 -4.256 1.00 93.69 71 VAL A O 1
ATOM 561 N N . ALA A 1 72 ? -5.324 -5.507 -2.420 1.00 91.31 72 ALA A N 1
ATOM 562 C CA . ALA A 1 72 ? -4.695 -6.778 -2.775 1.00 91.31 72 ALA A CA 1
ATOM 563 C C . ALA A 1 72 ? -5.179 -7.294 -4.144 1.00 91.31 72 ALA A C 1
ATOM 565 O O . ALA A 1 72 ? -4.358 -7.608 -5.010 1.00 91.31 72 ALA A O 1
ATOM 566 N N . ASP A 1 73 ? -6.495 -7.288 -4.373 1.00 92.31 73 ASP A N 1
ATOM 567 C CA . ASP A 1 73 ? -7.104 -7.754 -5.624 1.00 92.31 73 ASP A CA 1
ATOM 568 C C . ASP A 1 73 ? -6.706 -6.885 -6.827 1.00 92.31 73 ASP A C 1
ATOM 570 O O . ASP A 1 73 ? -6.334 -7.389 -7.892 1.00 92.31 73 ASP A O 1
ATOM 574 N N . GLN A 1 74 ? -6.762 -5.559 -6.675 1.00 94.00 74 GLN A N 1
ATOM 575 C CA . GLN A 1 74 ? -6.416 -4.638 -7.758 1.00 94.00 74 GLN A CA 1
ATOM 576 C C . GLN A 1 74 ? -4.909 -4.645 -8.057 1.00 94.00 74 GLN A C 1
ATOM 578 O O . GLN A 1 74 ? -4.533 -4.578 -9.227 1.00 94.00 74 GLN A O 1
ATOM 583 N N . CYS A 1 75 ? -4.050 -4.775 -7.040 1.00 93.50 75 CYS A N 1
ATOM 584 C CA . CYS A 1 75 ? -2.608 -4.951 -7.225 1.00 93.50 75 CYS A CA 1
ATOM 585 C C . CYS A 1 75 ? -2.302 -6.199 -8.059 1.00 93.50 75 CYS A C 1
ATOM 587 O O . CYS A 1 75 ? -1.540 -6.100 -9.023 1.00 93.50 75 CYS A O 1
ATOM 589 N N . ALA A 1 76 ? -2.954 -7.332 -7.772 1.00 92.19 76 ALA A N 1
ATOM 590 C CA . ALA A 1 76 ? -2.768 -8.560 -8.544 1.00 92.19 76 ALA A CA 1
ATOM 591 C C . ALA A 1 76 ? -3.111 -8.359 -10.034 1.00 92.19 76 ALA A C 1
ATOM 593 O O . ALA A 1 76 ? -2.368 -8.803 -10.912 1.00 92.19 76 ALA A O 1
ATOM 594 N N . GLY A 1 77 ? -4.179 -7.608 -10.333 1.00 92.56 77 GLY A N 1
ATOM 595 C CA . GLY A 1 77 ? -4.544 -7.226 -11.705 1.00 92.56 77 GLY A CA 1
ATOM 596 C C . GLY A 1 77 ? -3.511 -6.337 -12.416 1.00 92.56 77 GLY A C 1
ATOM 597 O O . GLY A 1 77 ? -3.429 -6.354 -13.644 1.00 92.56 77 GLY A O 1
ATOM 598 N N . LEU A 1 78 ? -2.695 -5.598 -11.660 1.00 91.50 78 LEU A N 1
ATOM 599 C CA . LEU A 1 78 ? -1.591 -4.768 -12.159 1.00 91.50 78 LEU A CA 1
ATOM 600 C C . LEU A 1 78 ? -0.249 -5.523 -12.216 1.00 91.50 78 LEU A C 1
ATOM 602 O O . LEU A 1 78 ? 0.758 -4.949 -12.632 1.00 91.50 78 LEU A O 1
ATOM 606 N N . GLY A 1 79 ? -0.216 -6.798 -11.813 1.00 91.62 79 GLY A N 1
ATOM 607 C CA . GLY A 1 79 ? 1.019 -7.575 -11.688 1.00 91.62 79 GLY A CA 1
ATOM 608 C C . GLY A 1 79 ? 1.888 -7.156 -10.498 1.00 91.62 79 GLY A C 1
ATOM 609 O O . GLY A 1 79 ? 3.102 -7.349 -10.541 1.00 91.62 79 GLY A O 1
ATOM 610 N N . LEU A 1 80 ? 1.275 -6.557 -9.474 1.00 92.56 80 LEU A N 1
ATOM 611 C CA . LEU A 1 80 ? 1.894 -6.183 -8.206 1.00 92.56 80 LEU A CA 1
ATOM 612 C C . LEU A 1 80 ? 1.438 -7.138 -7.100 1.00 92.56 80 LEU A C 1
ATOM 614 O O . LEU A 1 80 ? 0.311 -7.630 -7.109 1.00 92.56 80 LEU A O 1
ATOM 618 N N . GLU A 1 81 ? 2.295 -7.342 -6.109 1.00 92.00 81 GLU A N 1
ATOM 619 C CA . GLU A 1 81 ? 2.003 -8.171 -4.942 1.00 92.00 81 GLU A CA 1
ATOM 620 C C . GLU A 1 81 ? 2.278 -7.374 -3.670 1.00 92.00 81 GLU A C 1
ATOM 622 O O . GLU A 1 81 ? 3.258 -6.630 -3.583 1.00 92.00 81 GLU A O 1
ATOM 627 N N . LEU A 1 82 ? 1.403 -7.522 -2.675 1.00 91.56 82 LEU A N 1
ATOM 628 C CA . LEU A 1 82 ? 1.611 -6.912 -1.368 1.00 91.56 82 LEU A CA 1
ATOM 629 C C . LEU A 1 82 ? 2.630 -7.722 -0.572 1.00 91.56 82 LEU A C 1
ATOM 631 O O . LEU A 1 82 ? 2.500 -8.937 -0.421 1.00 91.56 82 LEU A O 1
ATOM 635 N N . ASN A 1 83 ? 3.602 -7.031 0.017 1.00 90.88 83 ASN A N 1
ATOM 636 C CA . ASN A 1 83 ? 4.499 -7.639 0.986 1.00 90.88 83 ASN A CA 1
ATOM 637 C C . ASN A 1 83 ? 3.814 -7.694 2.360 1.00 90.88 83 ASN A C 1
ATOM 639 O O . ASN A 1 83 ? 3.946 -6.775 3.168 1.00 90.88 83 ASN A O 1
ATOM 643 N N . LEU A 1 84 ? 3.073 -8.777 2.613 1.00 88.88 84 LEU A N 1
ATOM 644 C CA . LEU A 1 84 ? 2.301 -8.955 3.848 1.00 88.88 84 LEU A CA 1
ATOM 645 C C . LEU A 1 84 ? 3.167 -8.934 5.116 1.00 88.88 84 LEU A C 1
ATOM 647 O O . LEU A 1 84 ? 2.688 -8.480 6.152 1.00 88.88 84 LEU A O 1
ATOM 651 N N . ASP A 1 85 ? 4.434 -9.347 5.026 1.00 87.75 85 ASP A N 1
ATOM 652 C CA . ASP A 1 85 ? 5.374 -9.325 6.155 1.00 87.75 85 ASP A CA 1
ATOM 653 C C . ASP A 1 85 ? 5.746 -7.894 6.570 1.00 87.75 85 ASP A C 1
ATOM 655 O O . ASP A 1 85 ? 6.078 -7.640 7.730 1.00 87.75 85 ASP A O 1
ATOM 659 N N . LYS A 1 86 ? 5.684 -6.945 5.629 1.00 88.00 86 LYS A N 1
ATOM 660 C CA . LYS A 1 86 ? 5.911 -5.516 5.882 1.00 88.00 86 LYS A CA 1
ATOM 661 C C . LYS A 1 86 ? 4.632 -4.754 6.222 1.00 88.00 86 LYS A C 1
ATOM 663 O O . LYS A 1 86 ? 4.716 -3.640 6.735 1.00 88.00 86 LYS A O 1
ATOM 668 N N . CYS A 1 87 ? 3.458 -5.318 5.946 1.00 90.75 87 CYS A N 1
ATOM 669 C CA . CYS A 1 87 ? 2.193 -4.682 6.285 1.00 90.75 87 CYS A CA 1
ATOM 670 C C . CYS A 1 87 ? 1.977 -4.686 7.805 1.00 90.75 87 CYS A C 1
ATOM 672 O O . CYS A 1 87 ? 2.148 -5.704 8.483 1.00 90.75 87 CYS A O 1
ATOM 674 N N . VAL A 1 88 ? 1.547 -3.540 8.337 1.00 89.25 88 VAL A N 1
ATOM 675 C CA . VAL A 1 88 ? 1.303 -3.342 9.769 1.00 89.25 88 VAL A CA 1
ATOM 676 C C . VAL A 1 88 ? -0.064 -2.705 9.982 1.00 89.25 88 VAL A C 1
ATOM 678 O O . VAL A 1 88 ? -0.425 -1.761 9.283 1.00 89.25 88 VAL A O 1
ATOM 681 N N . ILE A 1 89 ? -0.808 -3.192 10.979 1.00 88.38 89 ILE A N 1
ATOM 682 C CA . ILE A 1 89 ? -2.070 -2.578 11.410 1.00 88.38 89 ILE A CA 1
ATOM 683 C C . ILE A 1 89 ? -1.903 -1.855 12.746 1.00 88.38 89 ILE A C 1
ATOM 685 O O . ILE A 1 89 ? -1.441 -2.427 13.738 1.00 88.38 89 ILE A O 1
ATOM 689 N N . PHE A 1 90 ? -2.333 -0.597 12.779 1.00 88.31 90 PHE A N 1
ATOM 690 C CA . PHE A 1 90 ? -2.392 0.217 13.986 1.00 88.31 90 PHE A CA 1
ATOM 691 C C . PHE A 1 90 ? -3.851 0.414 14.399 1.00 88.31 90 PHE A C 1
ATOM 693 O O . PHE A 1 90 ? -4.707 0.681 13.561 1.00 88.31 90 PHE A O 1
ATOM 700 N N . ILE A 1 91 ? -4.135 0.276 15.694 1.00 88.00 91 ILE A N 1
ATOM 701 C CA . ILE A 1 91 ? -5.475 0.465 16.258 1.00 88.00 91 ILE A CA 1
ATOM 702 C C . ILE A 1 91 ? -5.381 1.594 17.275 1.00 88.00 91 ILE A C 1
ATOM 704 O O . ILE A 1 91 ? -4.614 1.503 18.234 1.00 88.00 91 ILE A O 1
ATOM 708 N N . PHE A 1 92 ? -6.164 2.645 17.057 1.00 84.75 92 PHE A N 1
ATOM 709 C CA . PHE A 1 92 ? -6.195 3.837 17.897 1.00 84.75 92 PHE A CA 1
ATOM 710 C C . PHE A 1 92 ? -7.603 4.064 18.458 1.00 84.75 92 PHE A C 1
ATOM 712 O O . PHE A 1 92 ? -8.589 3.620 17.876 1.00 84.75 92 PHE A O 1
ATOM 719 N N . GLY A 1 93 ? -7.693 4.779 19.584 1.00 85.31 93 GLY A N 1
ATOM 720 C CA . GLY A 1 93 ? -8.969 5.119 20.221 1.00 85.31 93 GLY A CA 1
ATOM 721 C C . GLY A 1 93 ? -9.641 3.957 20.964 1.00 85.31 93 GLY A C 1
ATOM 722 O O . GLY A 1 93 ? -9.111 2.849 21.039 1.00 85.31 93 GLY A O 1
ATOM 723 N N . GLY A 1 94 ? -10.802 4.235 21.562 1.00 85.88 94 GLY A N 1
ATOM 724 C CA . GLY A 1 94 ? -11.581 3.267 22.339 1.00 85.88 94 GLY A CA 1
ATOM 725 C C . GLY A 1 94 ? -10.938 2.824 23.660 1.00 85.88 94 GLY A C 1
ATOM 726 O O . GLY A 1 94 ? -9.818 3.191 24.023 1.00 85.88 94 GLY A O 1
ATOM 727 N N . SER A 1 95 ? -11.677 2.011 24.405 1.00 88.06 95 SER A N 1
ATOM 728 C CA . SER A 1 95 ? -11.201 1.309 25.594 1.00 88.06 95 SER A CA 1
ATOM 729 C C . SER A 1 95 ? -10.264 0.154 25.224 1.00 88.06 95 SER A C 1
ATOM 731 O O . SER A 1 95 ? -10.315 -0.404 24.128 1.00 88.06 95 SER A O 1
ATOM 733 N N . LYS A 1 96 ? -9.447 -0.303 26.182 1.00 87.56 96 LYS A N 1
ATOM 734 C CA . LYS A 1 96 ? -8.573 -1.479 25.993 1.00 87.56 96 LYS A CA 1
ATOM 735 C C . LYS A 1 96 ? -9.339 -2.733 25.546 1.00 87.56 96 LYS A C 1
ATOM 737 O O . LYS A 1 96 ? -8.796 -3.551 24.809 1.00 87.56 96 LYS A O 1
ATOM 742 N N . LYS A 1 97 ? -10.592 -2.890 25.990 1.00 87.62 97 LYS A N 1
ATOM 743 C CA . LYS A 1 97 ? -11.454 -4.019 25.614 1.00 87.62 97 LYS A CA 1
ATOM 744 C C . LYS A 1 97 ? -11.870 -3.936 24.144 1.00 87.62 97 LYS A C 1
ATOM 746 O O . LYS A 1 97 ? -11.816 -4.945 23.443 1.00 87.62 97 LYS A O 1
ATOM 751 N N . GLU A 1 98 ? -12.244 -2.748 23.677 1.00 86.25 98 GLU A N 1
ATOM 752 C CA . GLU A 1 98 ? -12.585 -2.509 22.269 1.00 86.25 98 GLU A CA 1
ATOM 753 C C . GLU A 1 98 ? -11.361 -2.720 21.383 1.00 86.25 98 GLU A C 1
ATOM 755 O O . GLU A 1 98 ? -11.425 -3.513 20.451 1.00 86.25 98 GLU A O 1
ATOM 760 N N . GLN A 1 99 ? -10.207 -2.155 21.750 1.00 85.44 99 GLN A N 1
ATOM 761 C CA . GLN A 1 99 ? -8.954 -2.357 21.014 1.00 85.44 99 GLN A CA 1
ATOM 762 C C . GLN A 1 99 ? -8.577 -3.837 20.890 1.00 85.44 99 GLN A C 1
ATOM 764 O O . GLN A 1 99 ? -8.168 -4.285 19.819 1.00 85.44 99 GLN A O 1
ATOM 769 N N . LEU A 1 100 ? -8.730 -4.622 21.962 1.00 85.31 100 LEU A N 1
ATOM 770 C CA . LEU A 1 100 ? -8.448 -6.058 21.932 1.00 85.31 100 LEU A CA 1
ATOM 771 C C . LEU A 1 100 ? -9.425 -6.818 21.024 1.00 85.31 100 LEU A C 1
ATOM 773 O O . LEU A 1 100 ? -9.024 -7.756 20.331 1.00 85.31 100 LEU A O 1
ATOM 777 N N . THR A 1 101 ? -10.689 -6.395 21.004 1.00 86.44 101 THR A N 1
ATOM 778 C CA . THR A 1 101 ? -11.727 -6.966 20.137 1.00 86.44 101 THR A CA 1
ATOM 779 C C . THR A 1 101 ? -11.410 -6.673 18.671 1.00 86.44 101 THR A C 1
ATOM 781 O O . THR A 1 101 ? -11.313 -7.605 17.874 1.00 86.44 101 THR A O 1
ATOM 784 N N . THR A 1 102 ? -11.122 -5.413 18.338 1.00 85.62 102 THR A N 1
ATOM 785 C CA . THR A 1 102 ? -10.699 -4.967 17.002 1.00 85.62 102 THR A CA 1
ATOM 786 C C . THR A 1 102 ? -9.431 -5.685 16.547 1.00 85.62 102 THR A C 1
ATOM 788 O O . TH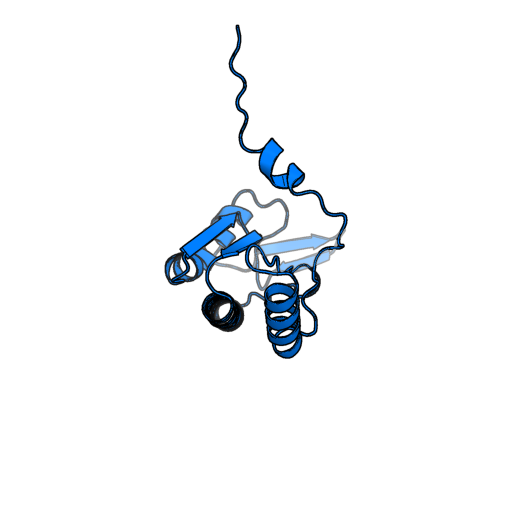R A 1 102 ? -9.357 -6.163 15.419 1.00 85.62 102 THR A O 1
ATOM 791 N N . LYS A 1 103 ? -8.448 -5.847 17.442 1.00 84.62 103 LYS A N 1
ATOM 792 C CA . LYS A 1 103 ? -7.204 -6.576 17.158 1.00 84.62 103 LYS A CA 1
ATOM 793 C C . LYS A 1 103 ? -7.463 -8.047 16.845 1.00 84.62 103 LYS A C 1
ATOM 795 O O . LYS A 1 103 ? -6.850 -8.593 15.932 1.00 84.62 103 LYS A O 1
ATOM 800 N N . SER A 1 104 ? -8.362 -8.682 17.592 1.00 84.44 104 SER A N 1
ATOM 801 C CA . SER A 1 104 ? -8.734 -10.084 17.374 1.00 84.44 104 SER A CA 1
ATOM 802 C C . SER A 1 104 ? -9.471 -10.259 16.047 1.00 84.44 104 SER A C 1
ATOM 804 O O . SER A 1 104 ? -9.160 -11.182 15.298 1.00 84.44 104 SER A O 1
ATOM 806 N N . HIS A 1 105 ? -10.381 -9.335 15.727 1.00 83.69 105 HIS A N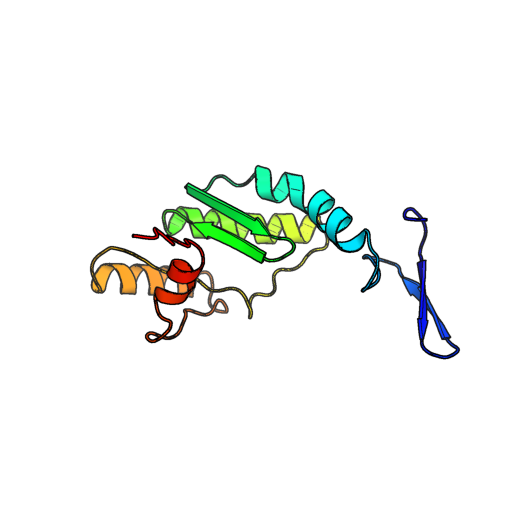 1
ATOM 807 C CA . HIS A 1 105 ? -11.106 -9.312 14.459 1.00 83.69 105 HIS A CA 1
ATOM 808 C C . HIS A 1 105 ? -10.148 -9.135 13.272 1.00 83.69 105 HIS A C 1
ATOM 810 O O . HIS A 1 105 ? -10.139 -9.952 12.354 1.00 83.69 105 HIS A O 1
ATOM 816 N N . ALA A 1 106 ? -9.274 -8.127 13.320 1.00 81.75 106 ALA A N 1
ATOM 817 C CA . ALA A 1 106 ? -8.300 -7.876 12.263 1.00 81.75 106 ALA A CA 1
ATOM 818 C C . ALA A 1 106 ? -7.333 -9.053 12.067 1.00 81.75 106 ALA A C 1
ATOM 820 O O . ALA A 1 106 ? -7.039 -9.420 10.935 1.00 81.75 106 ALA A O 1
ATOM 821 N N . LYS A 1 107 ? -6.877 -9.697 13.151 1.00 81.88 107 LYS A N 1
ATOM 822 C CA . LYS A 1 107 ? -5.972 -10.856 13.077 1.00 81.88 107 LYS A CA 1
ATOM 823 C C . LYS A 1 107 ? -6.631 -12.102 12.479 1.00 81.88 107 LYS A C 1
ATOM 825 O O . LYS A 1 107 ? -5.940 -12.906 11.863 1.00 81.88 107 LYS A O 1
ATOM 830 N N . ALA A 1 108 ? -7.943 -12.274 12.648 1.00 80.81 108 ALA A N 1
ATOM 831 C CA . ALA A 1 108 ? -8.672 -13.368 12.006 1.00 80.81 108 ALA A CA 1
ATOM 832 C C . ALA A 1 108 ? -8.695 -13.223 10.475 1.00 80.81 108 ALA A C 1
ATOM 834 O O . ALA A 1 108 ? -8.707 -14.221 9.762 1.00 80.81 108 ALA A O 1
ATOM 835 N N . ILE A 1 109 ? -8.671 -11.983 9.984 1.00 75.94 109 ILE A N 1
ATOM 836 C CA . ILE A 1 109 ? -8.744 -11.662 8.555 1.00 75.94 109 ILE A CA 1
ATOM 837 C C . ILE A 1 109 ? -7.346 -11.544 7.945 1.00 75.94 109 ILE A C 1
ATOM 839 O O . ILE A 1 109 ? -7.114 -11.980 6.820 1.00 75.94 109 ILE A O 1
ATOM 843 N N . PHE A 1 110 ? -6.394 -11.017 8.713 1.00 75.69 110 PHE A N 1
ATOM 844 C CA . PHE A 1 110 ? -5.013 -10.805 8.303 1.00 75.69 110 PHE A CA 1
ATOM 845 C C . PHE A 1 110 ? -4.048 -11.510 9.264 1.00 75.69 110 PHE A C 1
ATOM 847 O O . PHE A 1 110 ? -3.359 -10.856 10.049 1.00 75.69 110 PHE A O 1
ATOM 854 N N . PRO A 1 111 ? -3.969 -12.851 9.227 1.00 63.53 111 PRO A N 1
ATOM 855 C CA . PRO A 1 111 ? -3.172 -13.611 10.190 1.00 63.53 111 PRO A CA 1
ATOM 856 C C . PRO A 1 111 ? -1.666 -13.328 10.100 1.00 63.53 111 PRO A C 1
ATOM 858 O O . PRO A 1 111 ? -0.955 -13.532 11.083 1.00 63.53 111 PRO A O 1
ATOM 861 N N . ILE A 1 112 ? -1.198 -12.857 8.939 1.00 65.38 112 ILE A N 1
ATOM 862 C CA . ILE A 1 112 ? 0.215 -12.588 8.631 1.00 65.38 112 ILE A CA 1
ATOM 863 C C . ILE A 1 112 ? 0.590 -11.122 8.917 1.00 65.38 112 ILE A C 1
ATOM 865 O O . ILE A 1 112 ? 1.751 -10.821 9.173 1.00 65.38 112 ILE A O 1
ATOM 869 N N . VAL A 1 113 ? -0.387 -10.207 8.937 1.00 70.75 113 VAL A N 1
ATOM 870 C CA . VAL A 1 113 ? -0.123 -8.778 9.149 1.00 70.75 113 VAL A CA 1
ATOM 871 C C . VAL A 1 113 ? 0.298 -8.545 10.594 1.00 70.75 113 VAL A C 1
ATOM 873 O O . VAL A 1 113 ? -0.386 -8.928 11.551 1.00 70.75 113 VAL A O 1
ATOM 876 N N . THR A 1 114 ? 1.444 -7.892 10.755 1.00 71.44 114 THR A N 1
ATOM 877 C CA . THR A 1 114 ? 2.038 -7.683 12.072 1.00 71.44 114 THR A CA 1
ATOM 878 C C . THR A 1 114 ? 1.312 -6.556 12.802 1.00 71.44 114 THR A C 1
ATOM 880 O O . THR A 1 114 ? 0.990 -5.515 12.236 1.00 71.44 114 THR A O 1
ATOM 883 N N . THR A 1 115 ? 1.063 -6.734 14.099 1.00 67.56 115 THR A N 1
ATOM 884 C CA . THR A 1 115 ? 0.696 -5.606 14.967 1.00 67.56 115 THR A CA 1
ATOM 885 C C . THR A 1 115 ? 1.970 -5.052 15.589 1.00 67.56 115 THR A C 1
ATOM 887 O O . THR A 1 115 ? 2.768 -5.859 16.079 1.00 67.56 115 THR A O 1
ATOM 890 N N . PRO A 1 116 ? 2.164 -3.727 15.626 1.00 66.06 116 PRO A N 1
ATOM 891 C CA . PRO A 1 116 ? 3.390 -3.136 16.137 1.00 66.06 116 PRO A CA 1
ATOM 892 C C . PRO A 1 116 ? 3.593 -3.509 17.617 1.00 66.06 116 PRO A C 1
ATOM 894 O O . PRO A 1 116 ? 2.614 -3.733 18.345 1.00 66.06 116 PRO A O 1
ATOM 897 N N . PRO A 1 117 ? 4.850 -3.597 18.086 1.00 58.56 117 PRO A N 1
ATOM 898 C CA . PRO A 1 117 ? 5.136 -3.861 19.488 1.00 58.56 117 PRO A CA 1
ATOM 899 C C . PRO A 1 117 ? 4.561 -2.740 20.375 1.00 58.56 117 PRO A C 1
ATOM 901 O O . PRO A 1 117 ? 4.542 -1.580 19.959 1.00 58.56 117 PRO A O 1
ATOM 904 N N . PRO A 1 118 ? 4.131 -3.044 21.616 1.00 54.28 118 PRO A N 1
ATOM 905 C CA . PRO A 1 118 ? 3.505 -2.072 22.523 1.00 54.28 118 PRO A CA 1
ATOM 906 C C . PRO A 1 118 ? 4.404 -0.881 22.909 1.00 54.28 118 PRO A C 1
ATOM 908 O O . PRO A 1 118 ? 3.924 0.060 23.532 1.00 54.28 118 PRO A O 1
ATOM 911 N N . SER A 1 119 ? 5.690 -0.913 22.547 1.00 54.88 119 SER A N 1
ATOM 912 C CA . SER A 1 119 ? 6.680 0.141 22.779 1.00 54.88 119 SER A CA 1
ATOM 913 C C . SER A 1 119 ? 6.973 1.018 21.557 1.00 54.88 119 SER A C 1
ATOM 915 O O . SER A 1 119 ? 7.856 1.865 21.655 1.00 54.88 119 SER A O 1
ATOM 917 N N . ALA A 1 120 ? 6.310 0.823 20.410 1.00 44.38 120 ALA A N 1
ATOM 918 C CA . ALA A 1 120 ? 6.477 1.721 19.268 1.00 44.38 120 ALA A CA 1
ATOM 919 C C . ALA A 1 120 ? 5.877 3.091 19.636 1.00 44.38 120 ALA A C 1
ATOM 921 O O . ALA A 1 120 ? 4.663 3.189 19.836 1.00 44.38 120 ALA A O 1
ATOM 922 N N . PRO A 1 121 ? 6.695 4.143 19.812 1.00 41.69 121 PRO A N 1
ATOM 923 C CA . PRO A 1 121 ? 6.185 5.391 20.330 1.00 41.69 121 PRO A CA 1
ATOM 924 C C . PRO A 1 121 ? 5.345 6.091 19.258 1.00 41.69 121 PRO A C 1
ATOM 926 O O . PRO A 1 121 ? 5.747 6.210 18.102 1.00 41.69 121 PRO A O 1
ATOM 929 N N . SER A 1 122 ? 4.221 6.655 19.703 1.00 46.56 122 SER A N 1
ATOM 930 C CA . SER A 1 122 ? 3.467 7.735 19.039 1.00 46.56 122 SER A CA 1
ATOM 931 C C . SER A 1 122 ? 4.381 8.827 18.429 1.00 46.56 122 SER A C 1
ATOM 933 O O . SER A 1 122 ? 4.047 9.459 17.431 1.00 46.56 122 SER A O 1
ATOM 935 N N . ALA A 1 123 ? 5.595 8.975 18.975 1.00 40.09 123 ALA A N 1
ATOM 936 C CA . ALA A 1 123 ? 6.621 9.932 18.577 1.00 40.09 123 ALA A CA 1
ATOM 937 C C . ALA A 1 123 ? 7.171 9.789 17.144 1.00 40.09 123 ALA A C 1
ATOM 939 O O . ALA A 1 123 ? 7.764 10.747 16.648 1.00 40.09 123 ALA A O 1
ATOM 940 N N . ALA A 1 124 ? 6.987 8.648 16.463 1.00 41.38 124 ALA A N 1
ATOM 941 C CA . ALA A 1 124 ? 7.419 8.516 15.065 1.00 41.38 124 ALA A CA 1
ATOM 942 C C . ALA A 1 124 ? 6.620 9.428 14.108 1.00 41.38 124 ALA A C 1
ATOM 944 O O . ALA A 1 124 ? 7.120 9.795 13.051 1.00 41.38 124 ALA A O 1
ATOM 945 N N . TRP A 1 125 ? 5.404 9.834 14.499 1.00 38.38 125 TRP A N 1
ATOM 946 C CA . TRP A 1 125 ? 4.570 10.762 13.728 1.00 38.38 125 TRP A CA 1
ATOM 947 C C . TRP A 1 125 ? 4.748 12.223 14.156 1.00 38.38 125 TRP A C 1
ATOM 949 O O . TRP A 1 125 ? 4.637 13.122 13.329 1.00 38.38 125 TRP A O 1
ATOM 959 N N . THR A 1 126 ? 5.078 12.480 15.426 1.00 38.38 126 THR A N 1
ATOM 960 C CA . THR A 1 126 ? 5.265 13.846 15.953 1.00 38.38 126 THR A CA 1
ATOM 961 C C . THR A 1 126 ? 6.482 14.553 15.350 1.00 38.38 126 THR A C 1
ATOM 963 O O . THR A 1 126 ? 6.533 15.774 15.317 1.00 38.38 126 THR A O 1
ATOM 966 N N . SER A 1 127 ? 7.452 13.800 14.829 1.00 36.56 127 SER A N 1
ATOM 967 C CA . SER A 1 127 ? 8.668 14.351 14.216 1.00 36.56 127 SER A CA 1
ATOM 968 C C . SER A 1 127 ? 8.481 14.811 12.758 1.00 36.56 127 SER A C 1
ATOM 970 O O . SER A 1 127 ? 9.402 15.391 12.191 1.00 36.56 127 SER A O 1
ATOM 972 N N . LEU A 1 128 ? 7.301 14.599 12.158 1.00 39.38 128 LEU A N 1
ATOM 973 C CA . LEU A 1 128 ? 6.960 15.067 10.804 1.00 39.38 128 LEU A CA 1
ATOM 974 C C . LEU A 1 128 ? 6.183 16.392 10.786 1.00 39.38 128 LEU A C 1
ATOM 976 O O . LEU A 1 128 ? 6.140 17.061 9.756 1.00 39.38 128 LEU A O 1
ATOM 980 N N . THR A 1 129 ? 5.601 16.807 11.912 1.00 41.56 129 THR A N 1
ATOM 981 C CA . THR A 1 129 ? 5.002 18.137 12.073 1.00 41.56 129 THR A CA 1
ATOM 982 C C . THR A 1 129 ? 5.979 19.010 12.847 1.00 41.56 129 THR A C 1
ATOM 984 O O . THR A 1 129 ? 5.878 19.145 14.063 1.00 41.56 129 THR A O 1
ATOM 987 N N . GLY A 1 130 ? 6.976 19.545 12.142 1.00 38.09 130 GLY A N 1
ATOM 988 C CA . GLY A 1 130 ? 7.877 20.550 12.695 1.00 38.09 130 GLY A CA 1
ATOM 989 C C . GLY A 1 130 ? 7.105 21.820 13.047 1.00 38.09 130 GLY A C 1
ATOM 990 O O . GLY A 1 130 ? 6.897 22.673 12.190 1.00 38.09 130 GLY A O 1
ATOM 991 N N . GLU A 1 131 ? 6.684 21.947 14.301 1.00 38.09 131 GLU A N 1
ATOM 992 C CA . GLU A 1 131 ? 6.434 23.247 14.920 1.00 38.09 131 GLU A CA 1
ATOM 993 C C . GLU A 1 131 ? 7.760 23.768 15.485 1.00 38.09 131 GLU A C 1
ATOM 995 O O . GLU A 1 131 ? 8.025 23.676 16.680 1.00 38.09 131 GLU A O 1
ATOM 1000 N N . ASP A 1 132 ? 8.601 24.323 14.611 1.00 41.91 132 ASP A N 1
ATOM 1001 C CA . ASP A 1 132 ? 9.639 25.265 15.029 1.00 41.91 132 ASP A CA 1
ATOM 1002 C C . ASP A 1 132 ? 9.022 26.671 15.011 1.00 41.91 132 ASP A C 1
ATOM 1004 O O . ASP A 1 132 ? 8.975 27.343 13.980 1.00 41.91 132 ASP A O 1
ATOM 1008 N N . SER A 1 133 ? 8.515 27.116 16.162 1.00 35.88 133 SER A N 1
ATOM 1009 C CA . SER A 1 133 ? 8.264 28.539 16.421 1.00 35.88 133 SER A CA 1
ATOM 1010 C C . SER A 1 133 ? 9.486 29.129 17.125 1.00 35.88 133 SER A C 1
ATOM 1012 O O . SER A 1 133 ? 9.782 28.696 18.241 1.00 35.88 133 SER A O 1
ATOM 1014 N N . PRO A 1 134 ? 10.201 30.110 16.546 1.00 51.62 134 PRO A N 1
ATOM 1015 C CA . PRO A 1 134 ? 11.234 30.819 17.279 1.00 51.62 134 PRO A CA 1
ATOM 1016 C C . PRO A 1 134 ? 10.619 31.981 18.072 1.00 51.62 134 PRO A C 1
ATOM 1018 O O . PRO A 1 134 ? 9.836 32.772 17.543 1.00 51.62 134 PRO A O 1
ATOM 1021 N N . SER A 1 135 ? 10.994 32.058 19.349 1.00 45.19 135 SER A N 1
ATOM 1022 C CA 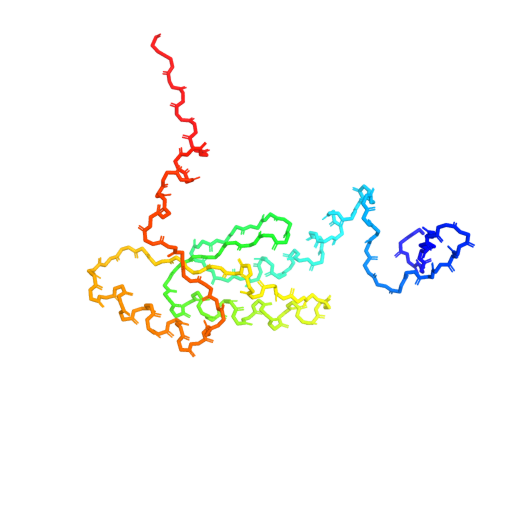. SER A 1 135 ? 10.914 33.246 20.209 1.00 45.19 135 SER A CA 1
ATOM 1023 C C . SER A 1 135 ? 12.050 34.219 19.920 1.00 45.19 135 SER A C 1
ATOM 1025 O O . SER A 1 135 ? 13.183 33.706 19.760 1.00 45.19 135 SER A O 1
#

Sequence (135 aa):
MYSRPSNLIYGNQVLQSARGVQQGDPLGSLFFCLVTKDLSKSLKSDFNCWYLDDATIGGDVDRVIEVFQRVADQCAGLGLELNLDKCVIFIFGGSKKEQLTTKSHAKAIFPIVTTPPPSAPSAAWTSLTGEDSPS

pLDDT: mean 81.2, std 16.92, range [35.88, 95.56]